Protein AF-A0A4Q5QWC6-F1 (afdb_monomer_lite)

pLDDT: mean 72.43, std 20.81, range [26.38, 94.88]

Structure (mmCIF, N/CA/C/O backbone):
data_AF-A0A4Q5QWC6-F1
#
_entry.id   AF-A0A4Q5QWC6-F1
#
loop_
_atom_site.group_PDB
_atom_site.id
_atom_site.type_symbol
_atom_site.label_atom_id
_atom_site.label_alt_id
_atom_site.label_comp_id
_atom_site.label_asym_id
_atom_site.label_entity_id
_atom_site.label_seq_id
_atom_site.pdbx_PDB_ins_code
_atom_site.Cartn_x
_atom_site.Cartn_y
_atom_site.Cartn_z
_atom_site.occupancy
_atom_site.B_iso_or_equiv
_atom_site.auth_seq_id
_atom_site.auth_comp_id
_atom_site.auth_asym_id
_atom_site.auth_atom_id
_atom_site.pdbx_PDB_model_num
ATOM 1 N N . MET A 1 1 ? 60.661 -28.806 -5.281 1.00 37.09 1 MET A N 1
ATOM 2 C CA . MET A 1 1 ? 59.625 -27.787 -5.542 1.00 37.09 1 MET A CA 1
ATOM 3 C C .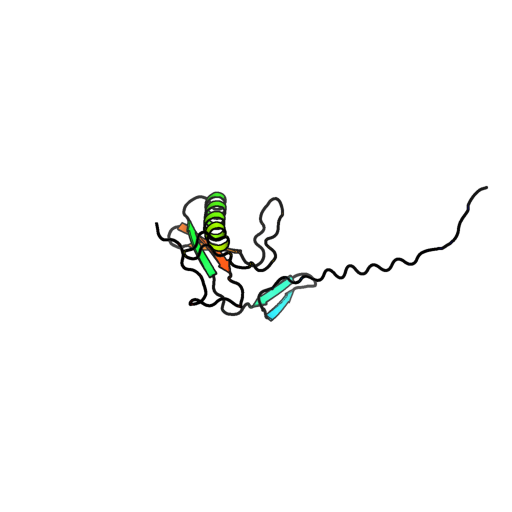 MET A 1 1 ? 58.283 -28.405 -5.187 1.00 37.09 1 MET A C 1
ATOM 5 O O . MET A 1 1 ? 58.014 -29.518 -5.611 1.00 37.09 1 MET A O 1
ATOM 9 N N . VAL A 1 2 ? 57.558 -27.756 -4.284 1.00 27.64 2 VAL A N 1
ATOM 10 C CA . VAL A 1 2 ? 56.369 -28.232 -3.556 1.00 27.64 2 VAL A CA 1
ATOM 11 C C . VAL A 1 2 ? 55.102 -28.114 -4.413 1.00 27.64 2 VAL A C 1
ATOM 13 O O . VAL A 1 2 ? 54.970 -27.105 -5.096 1.00 27.64 2 VAL A O 1
ATOM 16 N N . ALA A 1 3 ? 54.195 -29.101 -4.335 1.00 30.41 3 ALA A N 1
ATOM 17 C CA . ALA A 1 3 ? 52.727 -28.977 -4.152 1.00 30.41 3 ALA A CA 1
ATOM 18 C C . ALA A 1 3 ? 52.044 -30.285 -4.643 1.00 30.41 3 ALA A C 1
ATOM 20 O O . ALA A 1 3 ? 52.186 -30.621 -5.810 1.00 30.41 3 ALA A O 1
ATOM 21 N N . ILE A 1 4 ? 51.479 -31.198 -3.838 1.00 36.00 4 ILE A N 1
ATOM 22 C CA . ILE A 1 4 ? 50.427 -31.134 -2.800 1.00 36.00 4 ILE A CA 1
ATOM 23 C C . ILE A 1 4 ? 48.991 -31.075 -3.385 1.00 36.00 4 ILE A C 1
ATOM 25 O O . ILE A 1 4 ? 48.564 -30.050 -3.897 1.00 36.00 4 ILE A O 1
ATOM 29 N N . ILE A 1 5 ? 48.273 -32.191 -3.158 1.00 40.75 5 ILE A N 1
ATOM 30 C CA . ILE A 1 5 ? 46.843 -32.359 -2.796 1.00 40.75 5 ILE A CA 1
ATOM 31 C C . ILE A 1 5 ? 45.764 -32.442 -3.895 1.00 40.75 5 ILE A C 1
ATOM 33 O O . ILE A 1 5 ? 45.348 -31.468 -4.507 1.00 40.75 5 ILE A O 1
ATOM 37 N N . SER A 1 6 ? 45.265 -33.678 -4.016 1.00 36.59 6 SER A N 1
ATOM 38 C CA . SER A 1 6 ? 43.865 -34.124 -3.920 1.00 36.59 6 SER A CA 1
ATOM 39 C C . SER A 1 6 ? 42.760 -33.221 -4.480 1.00 36.59 6 SER A C 1
ATOM 41 O O . SER A 1 6 ? 42.327 -32.267 -3.841 1.00 36.59 6 SER A O 1
ATOM 43 N N . GLY A 1 7 ? 42.185 -33.644 -5.608 1.00 42.34 7 GLY A N 1
ATOM 44 C CA . GLY A 1 7 ? 40.860 -33.211 -6.044 1.0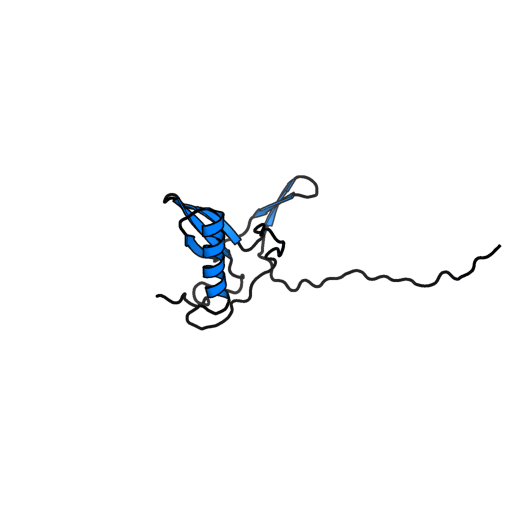0 42.34 7 GLY A CA 1
ATOM 45 C C . GLY A 1 7 ? 39.781 -33.907 -5.218 1.00 42.34 7 GLY A C 1
ATOM 46 O O . GLY A 1 7 ? 39.482 -35.078 -5.446 1.00 42.34 7 GLY A O 1
ATOM 47 N N . LEU A 1 8 ? 39.209 -33.193 -4.250 1.00 45.56 8 LEU A N 1
ATOM 48 C CA . LEU A 1 8 ? 38.013 -33.622 -3.536 1.00 45.56 8 LEU A CA 1
ATOM 49 C C . LEU A 1 8 ? 37.028 -32.450 -3.403 1.00 45.56 8 LEU A C 1
ATOM 51 O O . LEU A 1 8 ? 37.429 -31.312 -3.177 1.00 45.56 8 LEU A O 1
ATOM 55 N N . LEU A 1 9 ? 35.747 -32.821 -3.460 1.00 36.25 9 LEU A N 1
ATOM 56 C CA . LEU A 1 9 ? 34.518 -32.078 -3.159 1.00 36.25 9 LEU A CA 1
ATOM 57 C C . LEU A 1 9 ? 33.807 -31.355 -4.310 1.00 36.25 9 LEU A C 1
ATOM 59 O O . LEU A 1 9 ? 33.892 -30.147 -4.512 1.00 36.25 9 LEU A O 1
ATOM 63 N N . SER A 1 10 ? 32.931 -32.139 -4.938 1.00 46.16 10 SER A N 1
ATOM 64 C CA . SER A 1 10 ? 31.564 -31.748 -5.268 1.00 46.16 10 SER A CA 1
ATOM 65 C C . SER A 1 10 ? 30.940 -30.874 -4.171 1.00 46.16 10 SER A C 1
ATOM 67 O O . SER A 1 10 ? 30.838 -31.295 -3.020 1.00 46.16 10 SER A O 1
ATOM 69 N N . ALA A 1 11 ? 30.437 -29.704 -4.549 1.00 47.69 11 ALA A N 1
ATOM 70 C CA . ALA A 1 11 ? 29.442 -28.970 -3.779 1.00 47.69 11 ALA A CA 1
ATOM 71 C C . ALA A 1 11 ? 28.446 -28.344 -4.757 1.00 47.69 11 ALA A C 1
ATOM 73 O O . ALA A 1 11 ? 28.561 -27.191 -5.167 1.00 47.69 11 ALA A O 1
ATOM 74 N N . GLY A 1 12 ? 27.470 -29.157 -5.162 1.00 52.59 12 GLY A N 1
ATOM 75 C CA . GLY A 1 12 ? 26.197 -28.644 -5.632 1.00 52.59 12 GLY A CA 1
ATOM 76 C C . GLY A 1 12 ? 25.451 -28.063 -4.439 1.00 52.59 12 GLY A C 1
ATOM 77 O O . GLY A 1 12 ? 25.061 -28.799 -3.541 1.00 52.59 12 GLY A O 1
ATOM 78 N N . CYS A 1 13 ? 25.243 -26.754 -4.454 1.00 43.69 13 CYS A N 1
ATOM 79 C CA . CYS A 1 13 ? 24.177 -26.104 -3.708 1.00 43.69 13 CYS A CA 1
ATOM 80 C C . CYS A 1 13 ? 23.453 -25.197 -4.695 1.00 43.69 13 CYS A C 1
ATOM 82 O O . CYS A 1 13 ? 23.730 -24.004 -4.808 1.00 43.69 13 CYS A O 1
ATOM 84 N N . SER A 1 14 ? 22.536 -25.793 -5.454 1.00 42.25 14 SER A N 1
ATOM 85 C CA . SER A 1 14 ? 21.435 -25.059 -6.056 1.00 42.25 14 SER A CA 1
ATOM 86 C C . SER A 1 14 ? 20.743 -24.301 -4.924 1.00 42.25 14 SER A C 1
ATOM 88 O O . SER A 1 14 ? 20.162 -24.914 -4.029 1.00 42.25 14 SER A O 1
ATOM 90 N N . VAL A 1 15 ? 20.843 -22.974 -4.925 1.00 49.69 15 VAL A N 1
ATOM 91 C CA . VAL A 1 15 ? 20.051 -22.117 -4.041 1.00 49.69 15 VAL A CA 1
ATOM 92 C C . VAL A 1 15 ? 18.604 -22.196 -4.529 1.00 49.69 15 VAL A C 1
ATOM 94 O O . VAL A 1 15 ? 18.121 -21.340 -5.262 1.00 49.69 15 VAL A O 1
ATOM 97 N N . PHE A 1 16 ? 17.904 -23.268 -4.162 1.00 42.84 16 PHE A N 1
ATOM 98 C CA . PHE A 1 16 ? 16.450 -23.311 -4.213 1.00 42.84 16 PHE A CA 1
ATOM 99 C C . PHE A 1 16 ? 15.938 -22.509 -3.019 1.00 42.84 16 PHE A C 1
ATOM 101 O O . PHE A 1 16 ? 15.640 -23.043 -1.954 1.00 42.84 16 PHE A O 1
ATOM 108 N N . GLY A 1 17 ? 15.884 -21.189 -3.186 1.00 35.88 17 GLY A N 1
ATOM 109 C CA . GLY A 1 17 ? 15.102 -20.338 -2.303 1.00 35.88 17 GLY A CA 1
ATOM 110 C C . GLY A 1 17 ? 13.625 -20.601 -2.572 1.00 35.88 17 GLY A C 1
ATOM 111 O O . GLY A 1 17 ? 13.091 -20.124 -3.570 1.00 35.88 17 GLY A O 1
ATOM 112 N N . VAL A 1 18 ? 12.964 -21.366 -1.704 1.00 40.22 18 VAL A N 1
ATOM 113 C CA . VAL A 1 18 ? 11.501 -21.462 -1.704 1.00 40.22 18 VAL A CA 1
ATOM 114 C C . VAL A 1 18 ? 10.963 -20.102 -1.262 1.00 40.22 18 VAL A C 1
ATOM 116 O O . VAL A 1 18 ? 10.926 -19.794 -0.074 1.00 40.22 18 VAL A O 1
ATOM 119 N N . ARG A 1 19 ? 10.579 -19.257 -2.222 1.00 46.69 19 ARG A N 1
ATOM 120 C CA . ARG A 1 19 ? 9.806 -18.044 -1.944 1.00 46.69 19 ARG A CA 1
ATOM 121 C C . ARG A 1 19 ? 8.345 -18.449 -1.779 1.00 46.69 19 ARG A C 1
ATOM 123 O O . ARG A 1 19 ? 7.613 -18.529 -2.756 1.00 46.69 19 ARG A O 1
ATOM 130 N N . ASN A 1 20 ? 7.930 -18.718 -0.543 1.00 44.97 20 ASN A N 1
ATOM 131 C CA . ASN A 1 20 ? 6.519 -18.903 -0.167 1.00 44.97 20 ASN A CA 1
ATOM 132 C C . ASN A 1 20 ? 5.804 -17.547 -0.018 1.00 44.97 20 ASN A C 1
ATOM 134 O O . ASN A 1 20 ? 5.054 -17.308 0.923 1.00 44.97 20 ASN A O 1
ATOM 138 N N . GLU A 1 21 ? 6.083 -16.622 -0.928 1.00 53.78 21 GLU A N 1
ATOM 139 C CA . GLU A 1 21 ? 5.536 -15.275 -0.901 1.00 53.78 21 GLU A CA 1
ATOM 140 C C . GLU A 1 21 ? 4.436 -15.208 -1.955 1.00 53.78 21 GLU A C 1
ATOM 142 O O . GLU A 1 21 ? 4.695 -15.384 -3.147 1.00 53.78 21 GLU A O 1
ATOM 147 N N . GLN A 1 22 ? 3.194 -14.990 -1.516 1.00 56.03 22 GLN A N 1
ATOM 148 C CA . GLN A 1 22 ? 2.081 -14.771 -2.434 1.00 56.03 22 GLN A CA 1
ATOM 149 C C . GLN A 1 22 ? 2.421 -13.580 -3.333 1.00 56.03 22 GLN A C 1
ATOM 151 O O . GLN A 1 22 ? 2.711 -12.489 -2.844 1.00 56.03 22 GLN A O 1
ATOM 156 N N . THR A 1 23 ? 2.415 -13.804 -4.645 1.00 63.06 23 THR A N 1
ATOM 157 C CA . THR A 1 23 ? 2.614 -12.764 -5.656 1.00 63.06 23 THR A CA 1
ATOM 158 C C . THR A 1 23 ? 1.306 -12.567 -6.410 1.00 63.06 23 THR A C 1
ATOM 160 O O . THR A 1 23 ? 0.601 -13.545 -6.655 1.00 63.06 23 THR A O 1
ATOM 163 N N . PRO A 1 24 ? 0.943 -11.321 -6.757 1.00 71.94 24 PRO A N 1
ATOM 164 C CA . PRO A 1 24 ? -0.296 -11.066 -7.478 1.00 71.94 24 PRO A CA 1
ATOM 165 C C . PRO A 1 24 ? -0.252 -11.737 -8.850 1.00 71.94 24 PRO A C 1
ATOM 167 O O . PRO A 1 24 ? 0.746 -11.604 -9.562 1.00 71.94 24 PRO A O 1
ATOM 170 N N . ALA A 1 25 ? -1.337 -12.396 -9.246 1.00 77.75 25 ALA A N 1
ATOM 171 C CA . ALA A 1 25 ? -1.465 -12.969 -10.573 1.00 77.75 25 ALA A CA 1
ATOM 172 C C . ALA A 1 25 ? -1.388 -11.871 -11.649 1.00 77.75 25 ALA A C 1
ATOM 174 O O . ALA A 1 25 ? -1.991 -10.795 -11.541 1.00 77.75 25 ALA A O 1
ATOM 175 N N . TYR A 1 26 ? -0.638 -12.148 -12.713 1.00 84.69 26 TYR A N 1
ATOM 176 C CA . TYR A 1 26 ? -0.519 -11.270 -13.871 1.00 84.69 26 TYR A CA 1
ATOM 177 C C . TYR A 1 26 ? -0.375 -12.070 -15.160 1.00 84.69 26 TYR A C 1
ATOM 179 O O . TYR A 1 26 ? 0.039 -13.227 -15.165 1.00 84.69 26 TYR A O 1
ATOM 187 N N . THR A 1 27 ? -0.676 -11.412 -16.272 1.00 89.44 27 THR A N 1
ATOM 188 C CA . THR A 1 27 ? -0.368 -11.900 -17.617 1.00 89.44 27 THR A CA 1
ATOM 189 C C . THR A 1 27 ? 0.721 -11.023 -18.217 1.00 89.44 27 THR A C 1
ATOM 191 O O . THR A 1 27 ? 0.631 -9.795 -18.155 1.00 89.44 27 THR A O 1
ATOM 194 N N . VAL A 1 28 ? 1.759 -11.627 -18.796 1.00 92.81 28 VAL A N 1
ATOM 195 C CA . VAL A 1 28 ? 2.763 -10.885 -19.570 1.00 92.81 28 VAL A CA 1
ATOM 196 C C . VAL A 1 28 ? 2.161 -10.560 -20.933 1.00 92.81 28 VAL A C 1
ATOM 198 O O . VAL A 1 28 ? 1.857 -11.456 -21.713 1.00 92.81 28 VAL A O 1
ATOM 201 N N . GLU A 1 29 ? 1.960 -9.276 -21.214 1.00 94.88 29 GLU A N 1
ATOM 202 C CA . GLU A 1 29 ? 1.436 -8.821 -22.507 1.00 94.88 29 GLU A CA 1
ATOM 203 C C . GLU A 1 29 ? 2.532 -8.669 -23.552 1.00 94.88 29 GLU A C 1
ATOM 205 O O . GLU A 1 29 ? 2.287 -8.778 -24.754 1.00 94.88 29 GLU A O 1
ATOM 210 N N . ARG A 1 30 ? 3.739 -8.334 -23.094 1.00 93.88 30 ARG A N 1
ATOM 211 C CA . ARG A 1 30 ? 4.884 -8.080 -23.958 1.00 93.88 30 ARG A CA 1
ATOM 212 C C . ARG A 1 30 ? 6.180 -8.239 -23.187 1.00 93.88 30 ARG A C 1
ATOM 214 O O . ARG A 1 30 ? 6.269 -7.804 -22.043 1.00 93.88 30 ARG A O 1
ATOM 221 N N . THR A 1 31 ? 7.199 -8.725 -23.876 1.00 94.62 31 THR A N 1
ATOM 222 C CA . THR A 1 31 ? 8.589 -8.681 -23.421 1.00 94.62 31 THR A CA 1
ATOM 223 C C . THR A 1 31 ? 9.374 -7.751 -24.348 1.00 94.62 31 THR A C 1
ATOM 225 O O . THR A 1 31 ? 9.212 -7.810 -25.569 1.00 94.62 31 THR A O 1
ATOM 228 N N . ILE A 1 32 ? 10.169 -6.843 -23.781 1.00 94.69 32 ILE A N 1
ATOM 229 C CA . ILE A 1 32 ? 11.018 -5.894 -24.509 1.00 94.69 32 ILE A CA 1
ATOM 230 C C . ILE A 1 32 ? 12.476 -6.229 -24.186 1.00 94.69 32 ILE A C 1
ATOM 232 O O . ILE A 1 32 ? 12.976 -5.912 -23.111 1.00 94.69 32 ILE A O 1
ATOM 236 N N . GLY A 1 33 ? 13.166 -6.875 -25.128 1.00 92.00 33 GLY A N 1
ATOM 237 C CA . GLY A 1 33 ? 14.508 -7.403 -24.871 1.00 92.00 33 GLY A CA 1
ATOM 238 C C . GLY A 1 33 ? 14.498 -8.529 -23.823 1.00 92.00 33 GLY A C 1
ATOM 239 O O . GLY A 1 33 ? 13.446 -9.115 -23.581 1.00 92.00 33 GLY A O 1
ATOM 240 N N . PRO A 1 34 ? 15.649 -8.870 -23.224 1.00 90.06 34 PRO A N 1
ATOM 241 C CA . PRO A 1 34 ? 15.728 -9.949 -22.237 1.00 90.06 34 PRO A CA 1
ATOM 242 C C . PRO A 1 34 ? 15.258 -9.549 -20.827 1.00 90.06 34 PRO A C 1
ATOM 244 O O . PRO A 1 34 ? 14.931 -10.431 -20.039 1.00 90.06 34 PRO A O 1
ATOM 247 N N . ASP A 1 35 ? 15.190 -8.248 -20.515 1.00 91.19 35 ASP A N 1
ATOM 248 C CA . ASP A 1 35 ? 15.113 -7.775 -19.121 1.00 91.19 35 ASP A CA 1
ATOM 249 C C . ASP A 1 35 ? 13.814 -7.038 -18.755 1.00 91.19 35 ASP A C 1
ATOM 251 O O . ASP A 1 35 ? 13.617 -6.674 -17.595 1.00 91.19 35 ASP A O 1
ATOM 255 N N . VAL A 1 36 ? 12.923 -6.773 -19.718 1.00 88.31 36 VAL A N 1
ATOM 256 C CA . VAL A 1 36 ? 11.730 -5.942 -19.485 1.00 88.31 36 VAL A CA 1
ATOM 257 C C . VAL A 1 36 ? 10.455 -6.683 -19.863 1.00 88.31 36 VAL A C 1
ATOM 259 O O . VAL A 1 36 ? 10.290 -7.132 -20.994 1.00 88.31 36 VAL A O 1
ATOM 262 N N . GLU A 1 37 ? 9.500 -6.722 -18.934 1.00 91.06 37 GLU A N 1
ATOM 263 C CA . GLU A 1 37 ? 8.155 -7.259 -19.146 1.00 91.06 37 GLU A CA 1
ATOM 264 C C . GLU A 1 37 ? 7.085 -6.188 -18.922 1.00 91.06 37 GLU A C 1
ATOM 266 O O . GLU A 1 37 ? 7.082 -5.476 -17.915 1.00 91.06 37 GLU A O 1
ATOM 271 N N . ILE A 1 38 ? 6.115 -6.126 -19.832 1.00 87.31 38 ILE A N 1
ATOM 272 C CA . ILE A 1 38 ? 4.853 -5.416 -19.638 1.00 87.31 38 ILE A CA 1
ATOM 273 C C . ILE A 1 38 ? 3.845 -6.417 -19.081 1.00 87.31 38 ILE A C 1
ATOM 275 O O . ILE A 1 38 ? 3.452 -7.365 -19.763 1.00 87.31 38 ILE A O 1
ATOM 279 N N . ARG A 1 39 ? 3.419 -6.196 -17.836 1.00 88.44 39 ARG A N 1
ATOM 280 C CA . ARG A 1 39 ? 2.500 -7.077 -17.106 1.00 88.44 39 ARG A CA 1
ATOM 281 C C . ARG A 1 39 ? 1.126 -6.430 -16.964 1.00 88.44 39 ARG A C 1
ATOM 283 O O . ARG A 1 39 ? 1.018 -5.305 -16.473 1.00 88.44 39 ARG A O 1
ATOM 290 N N . ARG A 1 40 ? 0.073 -7.164 -17.327 1.00 84.00 40 ARG A N 1
ATOM 291 C CA . ARG A 1 40 ? -1.319 -6.822 -17.018 1.00 84.00 40 ARG A CA 1
ATOM 292 C C . ARG A 1 40 ? -1.732 -7.515 -15.729 1.00 84.00 40 ARG A C 1
ATOM 294 O O . ARG A 1 40 ? -1.713 -8.739 -15.642 1.00 84.00 40 ARG A O 1
ATOM 301 N N . TYR A 1 41 ? -2.167 -6.717 -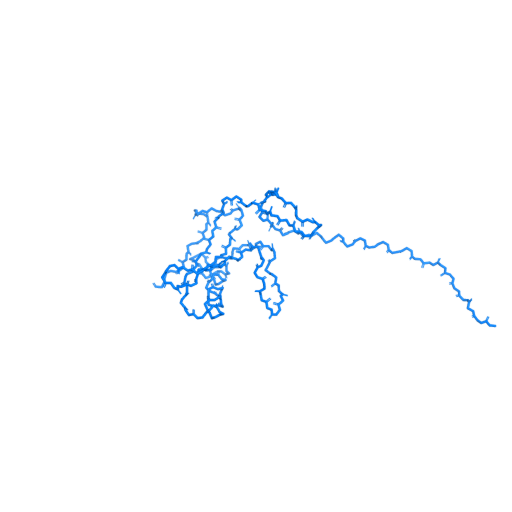14.765 1.00 84.12 41 TYR A N 1
ATOM 302 C CA . TYR A 1 41 ? -2.804 -7.200 -13.545 1.00 84.12 41 TYR A CA 1
ATOM 303 C C . TYR A 1 41 ? -4.326 -7.115 -13.683 1.00 84.12 41 TYR A C 1
ATOM 305 O O . TYR A 1 41 ? -4.840 -6.155 -14.262 1.00 84.12 41 TYR A O 1
ATOM 313 N N . GLY A 1 42 ? -5.036 -8.100 -13.132 1.00 82.19 42 GLY A N 1
ATOM 314 C CA . GLY A 1 42 ? -6.494 -8.061 -13.017 1.00 82.19 42 GLY A CA 1
ATOM 315 C C . GLY A 1 42 ? -6.994 -7.026 -11.993 1.00 82.19 42 GLY A C 1
ATOM 316 O O . GLY A 1 42 ? -6.190 -6.315 -11.373 1.00 82.19 42 GLY A O 1
ATOM 317 N N . PRO A 1 43 ? -8.323 -6.924 -11.800 1.00 84.00 43 PRO A N 1
ATOM 318 C CA . PRO A 1 43 ? -8.916 -6.131 -10.725 1.00 84.00 43 PRO A CA 1
ATOM 319 C C . PRO A 1 43 ? -8.379 -6.562 -9.357 1.00 84.00 43 PRO A C 1
ATOM 321 O O . PRO A 1 43 ? -8.277 -7.752 -9.075 1.00 84.00 43 PRO A O 1
ATOM 324 N N . ARG A 1 44 ? -8.030 -5.590 -8.509 1.00 83.06 44 ARG A N 1
ATOM 325 C CA . ARG A 1 44 ? -7.457 -5.823 -7.176 1.00 83.06 44 ARG A CA 1
ATOM 326 C C . ARG A 1 44 ? -7.991 -4.802 -6.186 1.00 83.06 44 ARG A C 1
ATOM 328 O O . ARG A 1 44 ? -8.198 -3.642 -6.546 1.00 83.06 44 ARG A O 1
ATOM 335 N N . LEU A 1 45 ? -8.163 -5.227 -4.939 1.00 86.19 45 LEU A N 1
ATOM 336 C CA . LEU A 1 45 ? -8.478 -4.324 -3.840 1.00 86.19 45 LEU A CA 1
ATOM 337 C C . LEU A 1 45 ? -7.225 -3.560 -3.422 1.00 86.19 45 LEU A C 1
ATOM 339 O O . LEU A 1 45 ? -6.115 -4.091 -3.456 1.00 86.19 45 LEU A O 1
ATOM 343 N N . ALA A 1 46 ? -7.406 -2.302 -3.035 1.00 87.69 46 ALA A N 1
ATOM 344 C CA . ALA A 1 46 ? -6.330 -1.478 -2.520 1.00 87.69 46 ALA A CA 1
ATOM 345 C C . ALA A 1 46 ? -6.816 -0.639 -1.342 1.00 87.69 46 ALA A C 1
ATOM 347 O O . ALA A 1 46 ? -7.887 -0.035 -1.403 1.00 87.69 46 ALA A O 1
ATOM 348 N N . ALA A 1 47 ? -5.987 -0.560 -0.308 1.00 88.38 47 ALA A N 1
ATOM 349 C CA . ALA A 1 47 ? -6.098 0.478 0.701 1.00 88.38 47 ALA A CA 1
ATOM 350 C C . ALA A 1 47 ? -5.452 1.749 0.139 1.00 88.38 47 ALA A C 1
ATOM 352 O O . ALA A 1 47 ? -4.341 1.702 -0.396 1.00 88.38 47 ALA A O 1
ATOM 353 N N . GLU A 1 48 ? -6.147 2.880 0.230 1.00 91.00 48 GLU A N 1
ATOM 354 C CA . GLU A 1 48 ? -5.730 4.141 -0.382 1.00 91.00 48 GLU A CA 1
ATOM 355 C C . GLU A 1 48 ? -5.783 5.294 0.620 1.00 91.00 48 GLU A C 1
ATOM 357 O O . GLU A 1 48 ? -6.711 5.408 1.417 1.00 91.00 48 GLU A O 1
ATOM 362 N N . THR A 1 49 ? -4.806 6.196 0.534 1.00 89.81 49 THR A N 1
ATOM 363 C CA . THR A 1 49 ? -4.847 7.496 1.209 1.00 89.81 49 THR A CA 1
ATOM 364 C C . THR A 1 49 ? -4.402 8.601 0.261 1.00 89.81 49 THR A C 1
ATOM 366 O O . THR A 1 49 ? -3.523 8.409 -0.581 1.00 89.81 49 THR A O 1
ATOM 369 N N . ALA A 1 50 ? -4.980 9.787 0.442 1.00 91.75 50 ALA A N 1
ATOM 370 C CA . ALA A 1 50 ? -4.563 11.008 -0.231 1.00 91.75 50 ALA A CA 1
ATOM 371 C C . ALA A 1 50 ? -3.925 11.975 0.774 1.00 91.75 50 ALA A C 1
ATOM 373 O O . ALA A 1 50 ? -4.486 12.241 1.840 1.00 91.75 50 ALA A O 1
ATOM 374 N N . VAL A 1 51 ? -2.742 12.486 0.443 1.00 89.38 51 VAL A N 1
ATOM 375 C CA . VAL A 1 51 ? -1.906 13.287 1.341 1.00 89.38 51 VAL A CA 1
ATOM 376 C C . VAL A 1 51 ? -1.389 14.528 0.617 1.00 89.38 51 VAL A C 1
ATOM 378 O O . VAL A 1 51 ? -0.901 14.440 -0.505 1.00 89.38 51 VAL A O 1
ATOM 381 N N . SER A 1 52 ? -1.499 15.693 1.249 1.00 91.56 52 SER A N 1
ATOM 382 C CA . SER A 1 52 ? -0.950 16.952 0.729 1.00 91.56 52 SER A CA 1
ATOM 383 C C . SER A 1 52 ? 0.534 17.104 1.081 1.00 91.56 52 SER A C 1
ATOM 385 O O . SER A 1 52 ? 1.007 16.518 2.050 1.00 91.56 52 SER A O 1
ATOM 387 N N . GLY A 1 53 ? 1.259 17.943 0.339 1.00 89.00 53 GLY A N 1
ATOM 388 C CA . GLY A 1 53 ? 2.661 18.277 0.617 1.00 89.00 53 GLY A CA 1
ATOM 389 C C . GLY A 1 53 ? 3.604 17.914 -0.528 1.00 89.00 53 GLY A C 1
ATOM 390 O O . GLY A 1 53 ? 3.170 17.598 -1.639 1.00 89.00 53 GLY A O 1
ATOM 391 N N . SER A 1 54 ? 4.909 17.982 -0.262 1.00 88.56 54 SER A N 1
ATOM 392 C CA . SER A 1 54 ? 5.921 17.524 -1.218 1.00 88.56 54 SER A CA 1
ATOM 393 C C . SER A 1 54 ? 5.802 16.017 -1.448 1.00 88.56 54 SER A C 1
ATOM 395 O O . SER A 1 54 ? 5.355 15.291 -0.560 1.00 88.56 54 SER A O 1
ATOM 397 N N . GLU A 1 55 ? 6.229 15.538 -2.619 1.00 81.50 55 GLU A N 1
ATOM 398 C CA . GLU A 1 55 ? 6.181 14.111 -2.975 1.00 81.50 55 GLU A CA 1
ATOM 399 C C . GLU A 1 55 ? 6.792 13.228 -1.884 1.00 81.50 55 GLU A C 1
ATOM 401 O O . GLU A 1 55 ? 6.152 12.307 -1.385 1.00 81.50 55 GLU A O 1
ATOM 406 N N . THR A 1 56 ? 8.003 13.566 -1.437 1.00 82.38 56 THR A N 1
ATOM 407 C CA . THR A 1 56 ? 8.728 12.800 -0.420 1.00 82.38 56 THR A CA 1
ATOM 408 C C . THR A 1 56 ? 7.985 12.746 0.915 1.00 82.38 56 THR A C 1
ATOM 410 O O . THR A 1 56 ? 7.886 11.673 1.516 1.00 82.38 56 THR A O 1
ATOM 413 N N . ALA A 1 57 ? 7.454 13.881 1.383 1.00 85.00 57 ALA A N 1
ATOM 414 C CA . ALA A 1 57 ? 6.736 13.948 2.654 1.00 85.00 57 ALA A CA 1
ATOM 415 C C . ALA A 1 57 ? 5.395 13.209 2.571 1.00 85.00 57 ALA A C 1
ATOM 417 O O . ALA A 1 57 ? 5.080 12.390 3.436 1.00 85.00 57 ALA A O 1
ATOM 418 N N . ALA A 1 58 ? 4.645 13.441 1.494 1.00 86.00 58 ALA A N 1
ATOM 419 C CA . ALA A 1 58 ? 3.355 12.815 1.267 1.00 86.00 58 ALA A CA 1
ATOM 420 C C . ALA A 1 58 ? 3.482 11.296 1.092 1.00 86.00 58 ALA A C 1
ATOM 422 O O . ALA A 1 58 ? 2.663 10.548 1.624 1.00 86.00 58 ALA A O 1
ATOM 423 N N . ARG A 1 59 ? 4.551 10.829 0.433 1.00 83.19 59 ARG A N 1
ATOM 424 C CA . ARG A 1 59 ? 4.899 9.408 0.324 1.00 83.19 59 ARG A CA 1
ATOM 425 C C . ARG A 1 59 ? 5.144 8.782 1.693 1.00 83.19 59 ARG A C 1
ATOM 427 O O . ARG A 1 59 ? 4.541 7.759 1.997 1.00 83.19 59 ARG A O 1
ATOM 434 N N . SER A 1 60 ? 5.999 9.396 2.513 1.00 83.44 60 SER A N 1
ATOM 435 C CA . SER A 1 60 ? 6.319 8.888 3.856 1.00 83.44 60 SER A CA 1
ATOM 436 C C . SER A 1 60 ? 5.068 8.808 4.735 1.00 83.44 60 SER A C 1
ATOM 438 O O . SER A 1 60 ? 4.755 7.763 5.306 1.00 83.44 60 SER A O 1
ATOM 440 N N . GLN A 1 61 ? 4.283 9.886 4.762 1.00 89.19 61 GLN A N 1
ATOM 441 C CA . GLN A 1 61 ? 3.055 9.949 5.545 1.00 89.19 61 GLN A CA 1
ATOM 442 C C . GLN A 1 61 ? 1.990 8.970 5.033 1.00 89.19 61 GLN A C 1
ATOM 444 O O . GLN A 1 61 ? 1.335 8.301 5.831 1.00 89.19 61 GLN A O 1
ATOM 449 N N . GLY A 1 62 ? 1.811 8.863 3.715 1.00 88.19 62 GLY A N 1
ATOM 450 C CA . GLY A 1 62 ? 0.864 7.931 3.110 1.00 88.19 62 GLY A CA 1
ATOM 451 C C . GLY A 1 62 ? 1.228 6.478 3.400 1.00 88.19 62 GLY A C 1
ATOM 452 O O . GLY A 1 62 ? 0.369 5.700 3.810 1.00 88.19 62 GLY A O 1
ATOM 453 N N . PHE A 1 63 ? 2.513 6.138 3.277 1.00 87.19 63 PHE A N 1
ATOM 454 C CA . PHE A 1 63 ? 3.035 4.826 3.647 1.00 87.19 63 PHE A CA 1
ATOM 455 C C . PHE A 1 63 ? 2.755 4.510 5.118 1.00 87.19 63 PHE A C 1
ATOM 457 O O . PHE A 1 63 ? 2.208 3.455 5.413 1.00 87.19 63 PHE A O 1
ATOM 464 N N . GLN A 1 64 ? 3.075 5.424 6.040 1.00 86.69 64 GLN A N 1
ATOM 465 C CA . GLN A 1 64 ? 2.894 5.187 7.474 1.00 86.69 64 GLN A CA 1
ATOM 466 C C . GLN A 1 64 ? 1.421 4.966 7.850 1.00 86.69 64 GLN A C 1
ATOM 468 O O . GLN A 1 64 ? 1.126 4.086 8.656 1.00 86.69 64 GLN A O 1
ATOM 473 N N . ARG A 1 65 ? 0.491 5.713 7.238 1.00 90.44 65 ARG A N 1
ATOM 474 C CA . ARG A 1 65 ? -0.956 5.515 7.440 1.00 90.44 65 ARG A CA 1
ATOM 475 C C . ARG A 1 65 ? -1.409 4.130 6.980 1.00 90.44 65 ARG A C 1
ATOM 477 O O . ARG A 1 65 ? -2.088 3.429 7.724 1.00 90.44 65 ARG A O 1
ATOM 484 N N . LEU A 1 66 ? -1.015 3.727 5.773 1.00 88.88 66 LEU A N 1
ATOM 485 C CA . LEU A 1 66 ? -1.395 2.426 5.218 1.00 88.88 66 LEU A CA 1
ATOM 486 C C . LEU A 1 66 ? -0.738 1.267 5.976 1.00 88.88 66 LEU A C 1
ATOM 488 O O . LEU A 1 66 ? -1.400 0.274 6.260 1.00 88.88 66 LEU A O 1
ATOM 492 N N . ALA A 1 67 ? 0.527 1.415 6.374 1.00 85.62 67 ALA A N 1
ATOM 493 C CA . ALA A 1 67 ? 1.221 0.444 7.210 1.00 85.62 67 ALA A CA 1
ATOM 494 C C . ALA A 1 67 ? 0.538 0.294 8.575 1.00 85.62 67 ALA A C 1
ATOM 496 O O . ALA A 1 67 ? 0.344 -0.827 9.035 1.00 85.62 67 ALA A O 1
ATOM 497 N N . SER A 1 68 ? 0.118 1.401 9.199 1.00 88.44 68 SER A N 1
ATOM 498 C CA . SER A 1 68 ? -0.644 1.347 10.448 1.00 88.44 68 SER A CA 1
ATOM 499 C C . SER A 1 68 ? -1.911 0.511 10.279 1.00 88.44 68 SER A C 1
ATOM 501 O O . SER A 1 68 ? -2.092 -0.430 11.040 1.00 88.44 68 SER A O 1
ATOM 503 N N . TYR A 1 69 ? -2.721 0.766 9.247 1.00 89.69 69 TYR A N 1
ATOM 504 C CA . TYR A 1 69 ? -3.915 -0.033 8.953 1.00 89.69 69 TYR A CA 1
ATOM 505 C C . TYR A 1 69 ? -3.609 -1.533 8.792 1.00 89.69 69 TYR A C 1
ATOM 507 O O . TYR A 1 69 ? -4.283 -2.371 9.391 1.00 89.69 69 TYR A O 1
ATOM 515 N N . ILE A 1 70 ? -2.576 -1.867 8.018 1.00 84.88 70 ILE A N 1
ATOM 516 C CA . ILE A 1 70 ? -2.202 -3.251 7.693 1.00 84.88 70 ILE A CA 1
ATOM 517 C C . ILE A 1 70 ? -1.705 -4.014 8.921 1.00 84.88 70 ILE A C 1
ATOM 519 O O . ILE A 1 70 ? -2.029 -5.187 9.070 1.00 84.88 70 ILE A O 1
ATOM 523 N N . PHE A 1 71 ? -0.974 -3.360 9.823 1.00 86.19 71 PHE A N 1
ATOM 524 C CA . PHE A 1 71 ? -0.376 -3.994 11.003 1.00 86.19 71 PHE A CA 1
ATOM 525 C C . PHE A 1 71 ? -1.222 -3.852 12.279 1.00 86.19 71 PHE A C 1
ATOM 527 O O . PHE A 1 71 ? -0.688 -3.876 13.386 1.00 86.19 71 PHE A O 1
ATOM 534 N N . GLY A 1 72 ? -2.544 -3.713 12.143 1.00 84.44 72 GLY A N 1
ATOM 535 C CA . GLY A 1 72 ? -3.474 -3.747 13.279 1.00 84.44 72 GLY A CA 1
ATOM 536 C C . GLY A 1 72 ? -4.004 -2.389 13.745 1.00 84.44 72 GLY A C 1
ATOM 537 O O . GLY A 1 72 ? -4.757 -2.328 14.712 1.00 84.44 72 GLY A O 1
ATOM 538 N N . GLY A 1 73 ? -3.703 -1.298 13.044 1.00 87.75 73 GLY A N 1
ATOM 539 C CA . GLY A 1 73 ? -4.381 0.003 13.159 1.00 87.75 73 GLY A CA 1
ATOM 540 C C . GLY A 1 73 ? -5.759 0.011 12.484 1.00 87.75 73 GLY A C 1
ATOM 541 O O . GLY A 1 73 ? -6.123 0.958 11.790 1.00 87.75 73 GLY A O 1
ATOM 542 N N . ASN A 1 74 ? -6.503 -1.081 12.631 1.00 89.69 74 ASN A N 1
ATOM 543 C CA . ASN A 1 74 ? -7.830 -1.313 12.072 1.00 89.69 74 ASN A CA 1
ATOM 544 C C . ASN A 1 74 ? -8.794 -1.736 13.194 1.00 89.69 74 ASN A C 1
ATOM 546 O O . ASN A 1 74 ? -8.375 -2.004 14.321 1.00 89.69 74 ASN A O 1
ATOM 550 N N . THR A 1 75 ? -10.097 -1.777 12.915 1.00 90.25 75 THR A N 1
ATOM 551 C CA . THR A 1 75 ? -11.132 -1.996 13.945 1.00 90.25 75 THR A CA 1
ATOM 552 C C . THR A 1 75 ? -11.014 -3.333 14.680 1.00 90.25 75 THR A C 1
ATOM 554 O O . THR A 1 75 ? -11.443 -3.436 15.826 1.00 90.25 75 THR A O 1
ATOM 557 N N . THR A 1 76 ? -10.439 -4.354 14.043 1.00 88.19 76 THR A N 1
ATOM 558 C CA . THR A 1 76 ? -10.278 -5.706 14.603 1.00 88.19 76 THR A CA 1
ATOM 559 C C . THR A 1 76 ? -8.918 -5.922 15.265 1.00 88.19 76 THR A C 1
ATOM 561 O O . THR A 1 76 ? -8.703 -6.973 15.865 1.00 88.19 76 THR A O 1
ATOM 564 N N . LYS A 1 77 ? -8.000 -4.948 15.177 1.00 88.44 77 LYS A N 1
ATOM 565 C CA . LYS A 1 77 ? -6.609 -5.044 15.653 1.00 88.44 77 LYS A CA 1
ATOM 566 C C . LYS A 1 77 ? -5.834 -6.239 15.081 1.00 88.44 77 LYS A C 1
ATOM 568 O O . LYS A 1 77 ? -4.889 -6.720 15.702 1.00 88.44 77 LYS A O 1
ATOM 573 N N . SER A 1 78 ? -6.230 -6.727 13.906 1.00 83.00 78 SER A N 1
ATOM 574 C CA . SER A 1 78 ? -5.605 -7.878 13.247 1.00 83.00 78 SER A CA 1
ATOM 575 C C . SER A 1 78 ? -4.606 -7.431 12.184 1.00 83.00 78 SER A C 1
ATOM 577 O O . SER A 1 78 ? -4.836 -6.435 11.501 1.00 83.00 78 SER A O 1
ATOM 579 N N . SER A 1 79 ? -3.517 -8.177 12.003 1.00 82.31 79 SER A N 1
ATOM 580 C CA . SER A 1 79 ? -2.596 -7.945 10.885 1.00 82.31 79 SER A CA 1
ATOM 581 C C . SER A 1 79 ? -3.174 -8.511 9.585 1.00 82.31 79 SER A C 1
ATOM 583 O O . SER A 1 79 ? -3.800 -9.568 9.600 1.00 82.31 79 SER A O 1
ATOM 585 N N . ILE A 1 80 ? -2.943 -7.822 8.470 1.00 81.94 80 ILE A N 1
ATOM 586 C CA . ILE A 1 80 ? -3.216 -8.311 7.114 1.00 81.94 80 ILE A CA 1
ATOM 587 C C . ILE A 1 80 ? -1.906 -8.892 6.571 1.00 81.94 80 ILE A C 1
ATOM 589 O O . ILE A 1 80 ? -0.907 -8.176 6.478 1.00 81.94 80 ILE A O 1
ATOM 593 N N . ASP A 1 81 ? -1.895 -10.184 6.239 1.00 71.19 81 ASP A N 1
ATOM 594 C CA . ASP A 1 81 ? -0.706 -10.876 5.726 1.00 71.19 81 ASP A CA 1
ATOM 595 C C . ASP A 1 81 ? -0.267 -10.279 4.383 1.00 71.19 81 ASP A C 1
ATOM 597 O O . ASP A 1 81 ? -0.955 -10.395 3.376 1.00 71.19 81 ASP A O 1
ATOM 601 N N . MET A 1 82 ? 0.871 -9.587 4.366 1.00 65.62 82 MET A N 1
ATOM 602 C CA . MET A 1 82 ? 1.355 -8.864 3.187 1.00 65.62 82 MET A CA 1
ATOM 603 C C . MET A 1 82 ? 1.967 -9.797 2.131 1.00 65.62 82 MET A C 1
ATOM 605 O O . MET A 1 82 ? 2.705 -10.726 2.449 1.00 65.62 82 MET A O 1
ATOM 609 N N . THR A 1 83 ? 1.756 -9.469 0.854 1.00 56.53 83 THR A N 1
ATOM 610 C CA . THR A 1 83 ? 2.466 -10.058 -0.296 1.00 56.53 83 THR A CA 1
ATOM 611 C C . THR A 1 83 ? 3.839 -9.396 -0.494 1.00 56.53 83 THR A C 1
ATOM 613 O O . THR A 1 83 ? 3.941 -8.169 -0.411 1.00 56.53 83 THR A O 1
ATOM 616 N N . ALA A 1 84 ? 4.893 -10.164 -0.789 1.00 50.19 84 ALA A N 1
ATOM 617 C CA . ALA A 1 84 ? 6.251 -9.646 -1.024 1.00 50.19 84 ALA A CA 1
ATOM 618 C C . ALA A 1 84 ? 6.513 -9.249 -2.503 1.00 50.19 84 ALA A C 1
ATOM 620 O O . ALA A 1 84 ? 5.779 -9.694 -3.387 1.00 50.19 84 ALA A O 1
ATOM 621 N N . PRO A 1 85 ? 7.588 -8.482 -2.811 1.00 45.12 85 PRO A N 1
ATOM 622 C CA . PRO A 1 85 ? 8.479 -7.775 -1.894 1.00 45.12 85 PRO A CA 1
ATOM 623 C C . PRO A 1 85 ? 8.155 -6.277 -1.816 1.00 45.12 85 PRO A C 1
ATOM 625 O O . PRO A 1 85 ? 7.914 -5.619 -2.822 1.00 45.12 85 PRO A O 1
ATOM 628 N N . VAL A 1 86 ? 8.251 -5.710 -0.613 1.00 44.22 86 VAL A N 1
ATOM 629 C CA . VAL A 1 86 ? 8.580 -4.288 -0.463 1.00 44.22 86 VAL A CA 1
ATOM 630 C C . VAL A 1 86 ? 10.102 -4.226 -0.553 1.00 44.22 86 VAL A C 1
ATOM 632 O O . VAL A 1 86 ? 10.777 -4.707 0.355 1.00 44.22 86 VAL A O 1
ATOM 635 N N . ALA A 1 87 ? 10.662 -3.728 -1.658 1.00 33.19 87 ALA A N 1
ATOM 636 C CA . ALA A 1 87 ? 12.114 -3.626 -1.810 1.00 33.19 87 ALA A CA 1
ATOM 637 C C . ALA A 1 87 ? 12.726 -2.819 -0.647 1.00 33.19 87 ALA A C 1
ATOM 639 O O . ALA A 1 87 ? 12.508 -1.615 -0.512 1.00 33.19 87 ALA A O 1
ATOM 640 N N . GLN A 1 88 ? 13.482 -3.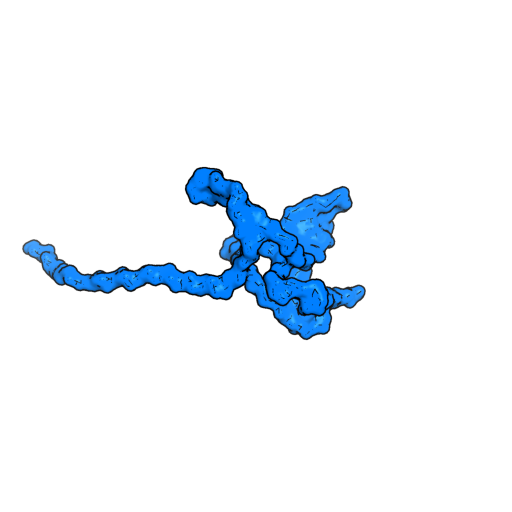505 0.214 1.00 31.44 88 GLN A N 1
ATOM 641 C CA . GLN A 1 88 ? 14.259 -2.913 1.300 1.00 31.44 88 GLN A CA 1
ATOM 642 C C . GLN A 1 88 ? 15.639 -2.508 0.777 1.00 31.44 88 GLN A C 1
ATOM 644 O O . GLN A 1 88 ? 16.639 -3.182 1.003 1.00 31.44 88 GLN A O 1
ATOM 649 N N . THR A 1 89 ? 15.715 -1.380 0.084 1.00 26.38 89 THR A N 1
ATOM 650 C CA . THR A 1 89 ? 16.970 -0.639 -0.078 1.00 26.38 89 THR A CA 1
ATOM 651 C C . THR A 1 89 ? 16.740 0.800 0.361 1.00 26.38 89 THR A C 1
ATOM 653 O O . THR A 1 89 ? 15.612 1.284 0.425 1.00 26.38 89 THR A O 1
ATOM 656 N N . LYS A 1 90 ? 17.822 1.488 0.746 1.00 32.12 90 LYS A N 1
ATOM 657 C CA . LYS A 1 90 ? 17.853 2.804 1.422 1.00 32.12 90 LYS A CA 1
ATOM 658 C C . LYS A 1 90 ? 17.243 3.965 0.605 1.00 32.12 90 LYS A C 1
ATOM 660 O O . LYS A 1 90 ? 17.353 5.130 0.969 1.00 32.12 90 LYS A O 1
ATOM 665 N N . THR A 1 91 ? 16.586 3.653 -0.501 1.00 34.97 91 THR A N 1
ATOM 666 C CA . THR A 1 91 ? 15.687 4.491 -1.284 1.00 34.97 91 THR A CA 1
ATOM 667 C C . THR A 1 91 ? 14.584 3.542 -1.743 1.00 34.97 91 THR A C 1
ATOM 669 O O . THR A 1 91 ? 14.864 2.616 -2.492 1.00 34.97 91 THR A O 1
ATOM 672 N N . ILE A 1 92 ? 13.365 3.690 -1.212 1.00 33.97 92 ILE A N 1
ATOM 673 C CA . ILE A 1 92 ? 12.248 2.803 -1.567 1.00 33.97 92 ILE A CA 1
ATOM 674 C C . ILE A 1 92 ? 11.890 3.060 -3.034 1.00 33.97 92 ILE A C 1
ATOM 676 O O . ILE A 1 92 ? 11.117 3.979 -3.324 1.00 33.97 92 ILE A O 1
ATOM 680 N N . ASP A 1 93 ? 12.453 2.261 -3.937 1.00 32.44 93 ASP A N 1
ATOM 681 C CA . ASP A 1 93 ? 11.893 2.041 -5.265 1.00 32.44 93 ASP A CA 1
ATOM 682 C C . ASP A 1 93 ? 10.701 1.101 -5.095 1.00 32.44 93 ASP A C 1
ATOM 684 O O . ASP A 1 93 ? 10.818 -0.079 -4.754 1.00 32.44 93 ASP A O 1
ATOM 688 N N . MET A 1 94 ? 9.518 1.696 -5.231 1.00 40.22 94 MET A N 1
ATOM 689 C CA . MET A 1 94 ? 8.221 1.058 -5.043 1.00 40.22 94 MET A CA 1
ATOM 690 C C . MET A 1 94 ? 8.042 -0.059 -6.067 1.00 40.22 94 MET A C 1
ATOM 692 O O . MET A 1 94 ? 7.657 0.179 -7.208 1.00 40.22 94 MET A O 1
ATOM 696 N N . THR A 1 95 ? 8.305 -1.292 -5.659 1.00 48.81 95 THR A N 1
ATOM 697 C CA . THR A 1 95 ? 7.979 -2.475 -6.452 1.00 48.81 95 THR A CA 1
ATOM 698 C C . THR A 1 95 ? 6.785 -3.175 -5.826 1.00 48.81 95 THR A C 1
ATOM 700 O O . THR A 1 95 ? 6.759 -3.363 -4.624 1.00 48.81 95 THR A O 1
ATOM 703 N N . ALA A 1 96 ? 5.811 -3.505 -6.679 1.00 44.81 96 ALA A N 1
ATOM 704 C CA . ALA A 1 96 ? 4.666 -4.415 -6.553 1.00 44.81 96 ALA A CA 1
ATOM 705 C C . ALA A 1 96 ? 3.423 -4.087 -5.680 1.00 44.81 96 ALA A C 1
ATOM 707 O O . ALA A 1 96 ? 2.354 -4.078 -6.300 1.00 44.81 96 ALA A O 1
ATOM 708 N N . PRO A 1 97 ? 3.417 -3.801 -4.354 1.00 53.88 97 PRO A N 1
ATOM 709 C CA . PRO A 1 97 ? 2.154 -3.471 -3.699 1.00 53.88 97 PRO A CA 1
ATOM 710 C C . PRO A 1 97 ? 1.881 -1.967 -3.638 1.00 53.88 97 PRO A C 1
ATOM 712 O O . PRO A 1 97 ? 0.730 -1.606 -3.415 1.00 53.88 97 PRO A O 1
ATOM 715 N N . VAL A 1 98 ? 2.873 -1.091 -3.861 1.00 64.56 98 VAL A N 1
ATOM 716 C CA . VAL A 1 98 ? 2.704 0.361 -3.680 1.00 64.56 98 VAL A CA 1
ATOM 717 C C . VAL A 1 98 ? 2.576 1.104 -5.009 1.00 64.56 98 VAL A C 1
ATOM 719 O O . VAL A 1 98 ? 3.505 1.099 -5.811 1.00 64.56 98 VAL A O 1
ATOM 722 N N . ALA A 1 99 ? 1.448 1.783 -5.230 1.00 69.06 99 ALA A N 1
ATOM 723 C CA . ALA A 1 99 ? 1.256 2.685 -6.368 1.00 69.06 99 ALA A CA 1
ATOM 724 C C . ALA A 1 99 ? 1.108 4.136 -5.898 1.00 69.06 99 ALA A C 1
ATOM 726 O O . ALA A 1 99 ? 0.388 4.410 -4.933 1.00 69.06 99 ALA A O 1
ATOM 727 N N . GLN A 1 100 ? 1.744 5.065 -6.617 1.00 74.94 100 GLN A N 1
ATOM 728 C CA . GLN A 1 100 ? 1.641 6.500 -6.361 1.00 74.94 100 GLN A CA 1
ATOM 729 C C . GLN A 1 100 ? 1.173 7.275 -7.593 1.00 74.94 100 GLN A C 1
ATOM 731 O O . GLN A 1 100 ? 1.519 6.941 -8.725 1.00 74.94 100 GLN A O 1
ATOM 736 N N . SER A 1 101 ? 0.374 8.316 -7.375 1.00 80.44 101 SER A N 1
ATOM 737 C CA . SER A 1 101 ? -0.069 9.222 -8.439 1.00 80.44 101 SER A CA 1
ATOM 738 C C . SER A 1 101 ? -0.503 10.566 -7.864 1.00 80.44 101 SER A C 1
ATOM 740 O O . SER A 1 101 ? -1.095 10.609 -6.785 1.00 80.44 101 SER A O 1
ATOM 742 N N . ARG A 1 102 ? -0.284 11.658 -8.598 1.00 84.06 102 ARG A N 1
ATOM 743 C CA . ARG A 1 102 ? -0.802 12.980 -8.228 1.00 84.06 102 ARG A CA 1
ATOM 744 C C . ARG A 1 102 ? -2.284 13.092 -8.593 1.00 84.06 102 ARG A C 1
ATOM 746 O O . ARG A 1 102 ? -2.677 12.709 -9.692 1.00 84.06 102 ARG A O 1
ATOM 753 N N . THR A 1 103 ? -3.111 13.580 -7.676 1.00 82.06 103 THR A N 1
ATOM 754 C CA . THR A 1 103 ? -4.543 13.821 -7.900 1.00 82.06 103 THR A CA 1
ATOM 755 C C . THR A 1 103 ? -4.785 15.224 -8.457 1.00 82.06 103 THR A C 1
ATOM 757 O O . THR A 1 103 ? -3.932 16.107 -8.362 1.00 82.06 103 THR A O 1
ATOM 760 N N . THR A 1 104 ? -5.957 15.439 -9.059 1.00 83.25 104 THR A N 1
ATOM 761 C CA . THR A 1 104 ? -6.350 16.715 -9.688 1.00 83.25 104 THR A CA 1
ATOM 762 C C . THR A 1 104 ? -6.431 17.882 -8.704 1.00 83.25 104 THR A C 1
ATOM 764 O O . THR A 1 104 ? -6.224 19.025 -9.093 1.00 83.25 104 THR A O 1
ATOM 767 N N . ASP A 1 105 ? -6.669 17.596 -7.426 1.00 86.56 105 ASP A N 1
ATOM 768 C CA . ASP A 1 105 ? -6.673 18.554 -6.315 1.00 86.56 105 ASP A CA 1
ATOM 769 C C . ASP A 1 105 ? -5.271 18.819 -5.725 1.00 86.56 105 ASP A C 1
ATOM 771 O O . ASP A 1 105 ? -5.137 19.463 -4.687 1.00 86.56 105 ASP A O 1
ATOM 775 N N . GLY A 1 106 ? -4.211 18.316 -6.364 1.00 85.25 106 GLY A N 1
ATOM 776 C CA . GLY A 1 106 ? -2.825 18.575 -5.979 1.00 85.25 106 GLY A CA 1
ATOM 777 C C . GLY A 1 106 ? -2.277 17.689 -4.858 1.00 85.25 106 GLY A C 1
ATOM 778 O O . GLY A 1 106 ? -1.123 17.883 -4.470 1.00 85.25 106 GLY A O 1
ATOM 779 N N . ARG A 1 107 ? -3.045 16.710 -4.362 1.00 89.69 107 ARG A N 1
ATOM 780 C CA . ARG A 1 107 ? -2.579 15.723 -3.375 1.00 89.69 107 ARG A CA 1
ATOM 781 C C . ARG A 1 107 ? -1.822 14.564 -4.030 1.00 89.69 107 ARG A C 1
ATOM 783 O O . ARG A 1 107 ? -1.857 14.347 -5.241 1.00 89.69 107 ARG A O 1
ATOM 790 N N . TRP A 1 108 ? -1.132 13.794 -3.204 1.00 87.81 108 TRP A N 1
ATOM 791 C CA . TRP A 1 108 ? -0.526 12.521 -3.567 1.00 87.81 108 TRP A CA 1
ATOM 792 C C . TRP A 1 108 ? -1.426 11.388 -3.113 1.00 87.81 108 TRP A C 1
ATOM 794 O O . TRP A 1 108 ? -1.782 11.302 -1.940 1.00 87.81 108 TRP A O 1
ATOM 804 N N . ARG A 1 109 ? -1.783 10.510 -4.045 1.00 90.56 109 ARG A N 1
ATOM 805 C CA . ARG A 1 109 ? -2.503 9.264 -3.790 1.00 90.56 109 ARG A CA 1
ATOM 806 C C . ARG A 1 109 ? -1.493 8.141 -3.634 1.00 90.56 109 ARG A C 1
ATOM 808 O O . ARG A 1 109 ? -0.723 7.900 -4.560 1.00 90.56 109 ARG A O 1
ATOM 815 N N . ILE A 1 110 ? -1.535 7.457 -2.497 1.00 87.56 110 ILE A N 1
ATOM 816 C CA . ILE A 1 110 ? -0.706 6.294 -2.177 1.00 87.56 110 ILE A CA 1
ATOM 817 C C . ILE A 1 110 ? -1.644 5.102 -1.999 1.00 87.56 110 ILE A C 1
ATOM 819 O O . ILE A 1 110 ? -2.669 5.225 -1.328 1.00 87.56 110 ILE A O 1
ATOM 823 N N . ARG A 1 111 ? -1.304 3.963 -2.606 1.00 86.94 111 ARG A N 1
ATOM 824 C CA . ARG A 1 111 ? -2.107 2.734 -2.583 1.00 86.94 111 ARG A CA 1
ATOM 825 C C . ARG A 1 111 ? -1.274 1.534 -2.189 1.00 86.94 111 ARG A C 1
ATOM 827 O O . ARG A 1 111 ? -0.176 1.411 -2.712 1.00 86.94 111 ARG A O 1
ATOM 834 N N . PHE A 1 112 ? -1.817 0.664 -1.342 1.00 85.44 112 PHE A N 1
ATOM 835 C CA . PHE A 1 112 ? -1.294 -0.675 -1.063 1.00 85.44 112 PHE A CA 1
ATOM 836 C C . PHE A 1 112 ? -2.297 -1.706 -1.570 1.00 85.44 112 PHE A C 1
ATOM 838 O O . PHE A 1 112 ? -3.455 -1.676 -1.156 1.00 85.44 112 PHE A O 1
ATOM 845 N N . PHE A 1 113 ? -1.879 -2.596 -2.468 1.00 83.69 113 PHE A N 1
ATOM 846 C CA . PHE A 1 113 ? -2.743 -3.671 -2.957 1.00 83.69 113 PHE A CA 1
ATOM 847 C C . PHE A 1 113 ? -2.909 -4.769 -1.906 1.00 83.69 113 PHE A C 1
ATOM 849 O O . PHE A 1 113 ? -1.944 -5.165 -1.256 1.00 83.69 113 PHE A O 1
ATOM 856 N N . MET A 1 114 ? -4.146 -5.234 -1.743 1.00 83.81 114 MET A N 1
ATOM 857 C CA . MET A 1 114 ? -4.490 -6.303 -0.813 1.00 83.81 114 MET A CA 1
ATOM 858 C C . MET A 1 114 ? -4.180 -7.672 -1.436 1.00 83.81 114 MET A C 1
ATOM 860 O O . MET A 1 114 ? -4.259 -7.809 -2.663 1.00 83.81 114 MET A O 1
ATOM 864 N N . PRO A 1 115 ? -3.863 -8.686 -0.616 1.00 78.19 115 PRO A N 1
ATOM 865 C CA . PRO A 1 115 ? -3.703 -10.057 -1.088 1.00 78.19 115 PRO A CA 1
ATOM 866 C C . PRO A 1 115 ? -5.000 -10.615 -1.693 1.00 78.19 115 PRO A C 1
ATOM 868 O O . PRO A 1 115 ? -6.102 -10.191 -1.342 1.00 78.19 115 PRO A O 1
ATOM 871 N N . GLU A 1 116 ? -4.874 -11.602 -2.579 1.00 75.50 116 GLU A N 1
ATOM 872 C CA . GLU A 1 116 ? -6.004 -12.147 -3.348 1.00 75.50 116 GLU A CA 1
ATOM 873 C C . GLU A 1 116 ? -7.058 -12.869 -2.492 1.00 75.50 116 GLU A C 1
ATOM 875 O O . GLU A 1 116 ? -8.204 -12.993 -2.913 1.00 75.50 116 GLU A O 1
ATOM 880 N N . ASN A 1 117 ? -6.710 -13.316 -1.281 1.00 77.12 117 ASN A N 1
ATOM 881 C CA . ASN A 1 117 ? -7.648 -13.966 -0.360 1.00 77.12 117 ASN A CA 1
ATOM 882 C C . ASN A 1 117 ? -8.552 -12.981 0.407 1.00 77.12 117 ASN A C 1
ATOM 884 O O . ASN A 1 117 ? -9.416 -13.424 1.165 1.00 77.12 117 ASN A O 1
ATOM 888 N N . TYR A 1 118 ? -8.374 -11.668 0.231 1.00 81.06 118 TYR A N 1
ATOM 889 C CA . TYR A 1 118 ? -9.217 -10.650 0.855 1.00 81.06 118 TYR A CA 1
ATOM 890 C C . TYR A 1 118 ? -10.323 -10.155 -0.079 1.00 81.06 118 TYR A C 1
ATOM 892 O O . TYR A 1 118 ? -10.130 -9.939 -1.273 1.00 81.06 118 TYR A O 1
ATOM 900 N N . THR A 1 119 ? -11.488 -9.897 0.509 1.00 85.75 119 THR A N 1
ATOM 901 C CA . THR A 1 119 ? -12.641 -9.255 -0.126 1.00 85.75 119 THR A CA 1
ATOM 902 C C . THR A 1 119 ? -12.996 -7.983 0.643 1.00 85.75 119 THR A C 1
ATOM 904 O O . THR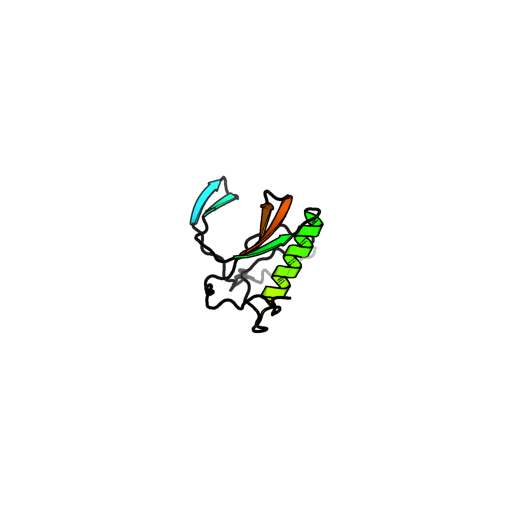 A 1 119 ? -12.503 -7.762 1.748 1.00 85.75 119 THR A O 1
ATOM 907 N N . LEU A 1 120 ? -13.879 -7.142 0.097 1.00 85.75 120 LEU A N 1
ATOM 908 C CA . LEU A 1 120 ? -14.356 -5.955 0.821 1.00 85.75 120 LEU A CA 1
ATOM 909 C C . LEU A 1 120 ? -15.048 -6.306 2.146 1.00 85.75 120 LEU A C 1
ATOM 911 O O . LEU A 1 120 ? -14.986 -5.517 3.081 1.00 85.75 120 LEU A O 1
ATOM 915 N N . GLU A 1 121 ? -15.684 -7.475 2.226 1.00 86.50 121 GLU A N 1
ATOM 916 C CA . GLU A 1 121 ? -16.398 -7.937 3.420 1.00 86.50 121 GLU A CA 1
ATOM 917 C C . GLU A 1 121 ? -15.451 -8.512 4.479 1.00 86.50 121 GLU A C 1
ATOM 919 O O . GLU A 1 121 ? -15.730 -8.421 5.672 1.00 86.50 121 GLU A O 1
ATOM 924 N N . THR A 1 122 ? -14.327 -9.100 4.054 1.00 85.06 122 THR A N 1
ATOM 925 C CA . THR A 1 122 ? -13.352 -9.723 4.964 1.00 85.06 122 THR A CA 1
ATOM 926 C C . THR A 1 122 ? -12.244 -8.772 5.402 1.00 85.06 122 THR A C 1
ATOM 928 O O . THR A 1 122 ? -11.524 -9.072 6.355 1.00 85.06 122 THR A O 1
ATOM 931 N N . LEU A 1 123 ? -12.086 -7.629 4.730 1.00 87.75 123 LEU A N 1
ATOM 932 C CA . LEU A 1 123 ? -11.129 -6.609 5.138 1.00 87.75 123 LEU A CA 1
ATOM 933 C C . LEU A 1 123 ? -11.604 -5.905 6.412 1.00 87.75 123 LEU A C 1
ATOM 935 O O . LEU A 1 123 ? -12.751 -5.456 6.487 1.00 87.75 123 LEU A O 1
ATOM 939 N N . PRO A 1 124 ? -10.721 -5.734 7.410 1.00 89.06 124 PRO A N 1
ATOM 940 C CA . PRO A 1 124 ? -11.078 -4.978 8.592 1.00 89.06 124 PRO A CA 1
ATOM 941 C C . PRO A 1 124 ? -11.304 -3.516 8.210 1.00 89.06 124 PRO A C 1
ATOM 943 O O . PRO A 1 124 ? -10.632 -2.965 7.335 1.00 89.06 124 PRO A O 1
ATOM 946 N N . SER A 1 125 ? -12.258 -2.867 8.869 1.00 89.12 125 SER A N 1
ATOM 947 C CA . SER A 1 125 ? -12.518 -1.450 8.632 1.00 89.12 125 SER A CA 1
ATOM 948 C C . SER A 1 125 ? -11.383 -0.593 9.190 1.00 89.12 125 SER A C 1
ATOM 950 O O . SER A 1 125 ? -10.715 -0.954 10.163 1.00 89.12 125 SER A O 1
ATOM 952 N N . VAL A 1 126 ? -11.166 0.571 8.583 1.00 87.06 126 VAL A N 1
ATOM 953 C CA . VAL A 1 126 ? -10.278 1.589 9.155 1.00 87.06 126 VAL A CA 1
ATOM 954 C C . VAL A 1 126 ? -10.878 2.120 10.458 1.00 87.06 126 VAL A C 1
ATOM 956 O O . VAL A 1 126 ? -12.097 2.280 10.565 1.00 87.06 126 VAL A O 1
ATOM 959 N N . VAL A 1 127 ? -10.033 2.405 11.449 1.00 84.50 127 VAL A N 1
ATOM 960 C CA . VAL A 1 127 ? -10.469 3.160 12.629 1.00 84.50 127 VAL A CA 1
ATOM 961 C C . VAL A 1 127 ? -10.793 4.580 12.165 1.00 84.50 127 VAL A C 1
ATOM 963 O O . VAL A 1 127 ? -9.996 5.192 11.455 1.00 84.50 127 VAL A O 1
ATOM 966 N N . ARG A 1 128 ? -11.992 5.070 12.489 1.00 69.56 128 ARG A N 1
ATOM 967 C CA . ARG A 1 128 ? -12.374 6.462 12.225 1.00 69.56 128 ARG A CA 1
ATOM 968 C C . ARG A 1 128 ? -12.020 7.276 13.464 1.00 69.56 128 ARG A C 1
ATOM 970 O O . ARG A 1 128 ? -12.435 6.885 14.554 1.00 69.56 128 ARG A O 1
ATOM 977 N N . ASP A 1 129 ? -11.254 8.343 13.267 1.00 56.03 129 ASP A N 1
ATOM 978 C CA . ASP A 1 129 ? -11.043 9.394 14.268 1.00 56.03 129 ASP 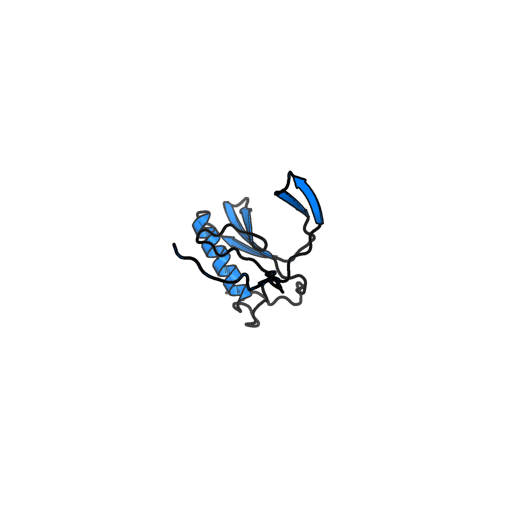A CA 1
ATOM 979 C C . ASP A 1 129 ? -12.311 10.247 14.441 1.00 56.03 129 ASP A C 1
ATOM 981 O O . ASP A 1 129 ? -13.038 10.437 13.430 1.00 56.03 129 ASP A O 1
#

Foldseek 3Di:
DDDDDDDDDDDDDPPPPPPPFQAADWDFPDDDPPPDTDTDGDDFDKDKDWAADDPVVLVVVRVVLVVCLQCQQFPVRDHQDDGDDQDPDPDRPGPGQWDWDADPVGIIMIIGTGGPPDDPVRRTHHDDD

Sequence (129 aa):
MVAIISGLLSAGCSVFGVRNEQTPAYTVERTIGPDVEIRRYGPRLAAETAVSGSETAARSQGFQRLASYIFGGNTTKSSIDMTAPVAQTKTIDMTAPVAQSRTTDGRWRIRFFMPENYTLETLPSVVRD

Secondary structure (DSSP, 8-state):
-------------------------EEEEEEETTTEEEEEE----EEEEEE-S-HHHHHHHHHHHHHHHHBT-BTT-PBP-PPSP---SSS----SSEEEEE-TTSPEEEEEEPPTT--TTTSPPBPP-

Radius of gyration: 21.57 Å; chains: 1; bounding box: 76×53×40 Å